Protein AF-A0A2M7TJK7-F1 (afdb_monomer_lite)

Sequence (158 aa):
MANYFKAGGDRQGVVDLRKISRPKPSSDAKDKPRLAGAPSLTKSSAAEKFLKSSAGDYSRFKHSPKKGRQGILVFLIALLILLIGAAVAGFVFFGPKGGSADSVKVSLATAKSVASGEELGLELTYENIDQVPLKEIEVIFEYPEGFFFERSNLKPTG

Organism: NCBI:txid1975072

pLDDT: mean 71.94, std 17.1, range [37.25, 97.56]

Foldseek 3Di:
DDDDDDDDDDDDDDDDPVPPDDPDDDPPPPDDPDPPDDPDPPVVVVVVVVVVVVVPPVPPPPPPPPVVVVVVVVVVVVVVVVVVVVVVVCCVVVNDPPDDPPQKDKDKDWDPDDDPPDDTDIDIDIDGPDPDDDDDDDDDDDDDPPDDDDDDPDDDDD

Radius of gyration: 52.75 Å; chains: 1; bounding box: 55×62×152 Å

Structure (mmCIF, N/CA/C/O backbone):
data_AF-A0A2M7TJK7-F1
#
_entry.id   AF-A0A2M7TJK7-F1
#
loop_
_atom_site.group_PDB
_atom_site.id
_atom_site.type_symbol
_atom_site.label_atom_id
_atom_site.label_alt_id
_atom_site.label_comp_id
_atom_site.label_asym_id
_atom_site.label_entity_id
_atom_site.label_seq_id
_atom_site.pdbx_PDB_ins_code
_atom_site.Cartn_x
_atom_site.Cartn_y
_atom_site.Cartn_z
_atom_site.occupancy
_atom_site.B_iso_or_equiv
_atom_site.auth_seq_id
_atom_site.auth_comp_id
_atom_site.auth_asym_id
_atom_site.auth_atom_id
_atom_site.pdbx_PDB_model_num
ATOM 1 N N . MET A 1 1 ? -8.625 33.906 -74.251 1.00 39.66 1 MET A N 1
ATOM 2 C CA . MET A 1 1 ? -8.335 34.475 -75.589 1.00 39.66 1 MET A CA 1
ATOM 3 C C . MET 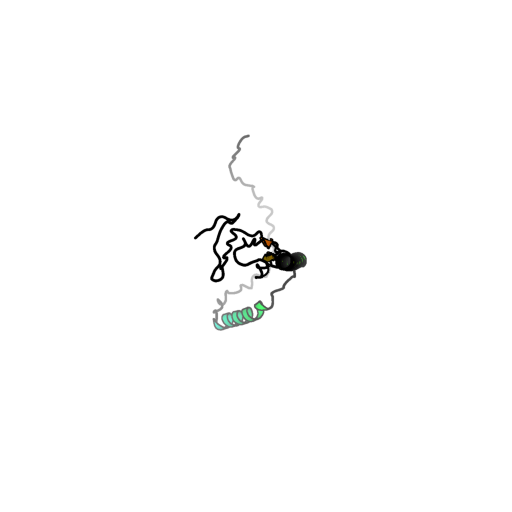A 1 1 ? -8.207 33.337 -76.595 1.00 39.66 1 MET A C 1
ATOM 5 O O . MET A 1 1 ? -7.946 32.219 -76.180 1.00 39.66 1 MET A O 1
ATOM 9 N N . ALA A 1 2 ? -8.503 33.631 -77.859 1.00 39.19 2 ALA A N 1
ATOM 10 C CA . ALA A 1 2 ? -9.003 32.743 -78.910 1.00 39.19 2 ALA A CA 1
ATOM 11 C C . ALA A 1 2 ? -8.115 31.567 -79.371 1.00 39.19 2 ALA A C 1
ATOM 13 O O . ALA A 1 2 ? -6.891 31.646 -79.390 1.00 39.19 2 ALA A O 1
ATOM 14 N N . ASN A 1 3 ? -8.819 30.531 -79.847 1.00 44.09 3 ASN A N 1
ATOM 15 C CA . ASN A 1 3 ? -8.383 29.477 -80.766 1.00 44.09 3 ASN A CA 1
ATOM 16 C C . ASN A 1 3 ? -7.709 30.033 -82.025 1.00 44.09 3 ASN A C 1
ATOM 18 O O . ASN A 1 3 ? -8.207 31.016 -82.560 1.00 44.09 3 ASN A O 1
ATOM 22 N N . TYR A 1 4 ? -6.753 29.292 -82.598 1.00 48.62 4 TYR A N 1
ATOM 23 C CA . TYR A 1 4 ? -6.662 29.133 -84.054 1.00 48.62 4 TYR A CA 1
ATOM 24 C C . TYR A 1 4 ? -6.147 27.738 -84.426 1.00 48.62 4 TYR A C 1
ATOM 26 O O . TYR A 1 4 ? -4.989 27.385 -84.230 1.00 48.62 4 TYR A O 1
ATOM 34 N N . PHE A 1 5 ? -7.067 26.966 -84.993 1.00 43.47 5 PHE A N 1
ATOM 35 C CA . PHE A 1 5 ? -6.832 25.811 -85.846 1.00 43.47 5 PHE A CA 1
ATOM 36 C C . PHE A 1 5 ? -6.471 26.349 -87.242 1.00 43.47 5 PHE A C 1
ATOM 38 O O . PHE A 1 5 ? -7.181 27.227 -87.741 1.00 43.47 5 PHE A O 1
ATOM 45 N N . LYS A 1 6 ? -5.421 25.847 -87.906 1.00 44.41 6 LYS A N 1
ATOM 46 C CA . LYS A 1 6 ? -5.295 26.007 -89.365 1.00 44.41 6 LYS A CA 1
ATOM 47 C C . LYS A 1 6 ? -4.568 24.829 -90.009 1.00 44.41 6 LYS A C 1
ATOM 49 O O . LYS A 1 6 ? -3.519 24.392 -89.556 1.00 44.41 6 LYS A O 1
ATOM 54 N N . ALA A 1 7 ? -5.224 24.334 -91.049 1.00 41.28 7 ALA A N 1
ATOM 55 C CA . ALA A 1 7 ? -4.987 23.115 -91.796 1.00 41.28 7 ALA A CA 1
ATOM 56 C C . ALA A 1 7 ? -4.151 23.334 -93.068 1.00 41.28 7 ALA A C 1
ATOM 58 O O . ALA A 1 7 ? -4.034 24.465 -93.541 1.00 41.28 7 ALA A O 1
ATOM 59 N N . GLY A 1 8 ? -3.735 22.211 -93.670 1.00 37.25 8 GLY A N 1
ATOM 60 C CA . GLY A 1 8 ? -3.352 22.081 -95.083 1.00 37.25 8 GLY A CA 1
ATOM 61 C C . GLY A 1 8 ? -1.923 22.541 -95.377 1.00 37.25 8 GLY A C 1
ATOM 62 O O . GLY A 1 8 ? -1.465 23.541 -94.850 1.00 37.25 8 GLY A O 1
ATOM 63 N N . GLY A 1 9 ? -1.135 21.874 -96.205 1.00 38.34 9 GLY A N 1
ATOM 64 C CA . GLY A 1 9 ? -1.438 20.947 -97.285 1.00 38.34 9 GLY A CA 1
ATOM 65 C C . GLY A 1 9 ? -0.329 21.144 -98.322 1.00 38.34 9 GLY A C 1
ATOM 66 O O . GLY A 1 9 ? 0.044 22.281 -98.606 1.00 38.34 9 GLY A O 1
ATOM 67 N N . ASP A 1 10 ? 0.222 20.035 -98.807 1.00 45.94 10 ASP A N 1
ATOM 68 C CA . ASP A 1 10 ? 1.278 19.920 -99.819 1.00 45.94 10 ASP A CA 1
ATOM 69 C C . ASP A 1 10 ? 1.212 20.969 -100.925 1.00 45.94 10 ASP A C 1
ATOM 71 O O . ASP A 1 10 ? 0.119 21.141 -101.458 1.00 45.94 10 ASP A O 1
ATOM 75 N N . ARG A 1 11 ? 2.369 21.523 -101.354 1.00 47.16 11 ARG A N 1
ATOM 76 C CA . ARG A 1 11 ? 2.806 21.638 -102.772 1.00 47.16 11 ARG A CA 1
ATOM 77 C C . ARG A 1 11 ? 4.328 21.839 -102.906 1.00 47.16 11 ARG A C 1
ATOM 79 O O . ARG A 1 11 ? 4.858 22.902 -102.623 1.00 47.16 11 ARG A O 1
ATOM 86 N N . GLN A 1 12 ? 4.979 20.789 -103.407 1.00 44.03 12 GLN A N 1
ATOM 87 C CA . GLN A 1 12 ? 5.886 20.778 -104.567 1.00 44.03 12 GLN A CA 1
ATOM 88 C C . GLN A 1 12 ? 6.957 21.883 -104.687 1.00 44.03 12 GLN A C 1
ATOM 90 O O . GLN A 1 12 ? 6.717 22.957 -105.230 1.00 44.03 12 GLN A O 1
ATOM 95 N N . GLY A 1 13 ? 8.191 21.530 -104.313 1.00 45.41 13 GLY A N 1
ATOM 96 C CA . GLY A 1 13 ? 9.410 22.146 -104.837 1.00 45.41 13 GLY A CA 1
ATOM 97 C C . GLY A 1 13 ? 9.939 21.328 -106.017 1.00 45.41 13 GLY A C 1
ATOM 98 O O . GLY A 1 13 ? 10.258 20.151 -105.872 1.00 45.41 13 GLY A O 1
ATOM 99 N N . VAL A 1 14 ? 9.987 21.955 -107.188 1.00 53.41 14 VAL A N 1
ATOM 100 C CA . VAL A 1 14 ? 10.472 21.405 -108.460 1.00 53.41 14 VAL A CA 1
ATOM 101 C C . VAL A 1 14 ? 11.971 21.101 -108.345 1.00 53.41 14 VAL A C 1
ATOM 103 O O . VAL A 1 14 ? 12.770 22.003 -108.108 1.00 53.41 14 VAL A O 1
ATOM 106 N N . VAL A 1 15 ? 12.363 19.832 -108.489 1.00 54.81 15 VAL A N 1
ATOM 107 C CA . VAL A 1 15 ? 13.774 19.416 -108.457 1.00 54.81 15 VAL A CA 1
ATOM 108 C C . VAL A 1 15 ? 14.384 19.619 -109.841 1.00 54.81 15 VAL A C 1
ATOM 110 O O . VAL A 1 15 ? 13.967 19.003 -110.819 1.00 54.81 15 VAL A O 1
ATOM 113 N N . ASP A 1 16 ? 15.381 20.497 -109.912 1.00 56.00 16 ASP A N 1
ATOM 114 C CA . ASP A 1 16 ? 16.177 20.769 -111.105 1.00 56.00 16 ASP A CA 1
ATOM 115 C C . ASP A 1 16 ? 17.015 19.532 -111.486 1.00 56.00 16 ASP A C 1
ATOM 117 O O . ASP A 1 16 ? 18.006 19.180 -110.839 1.00 56.0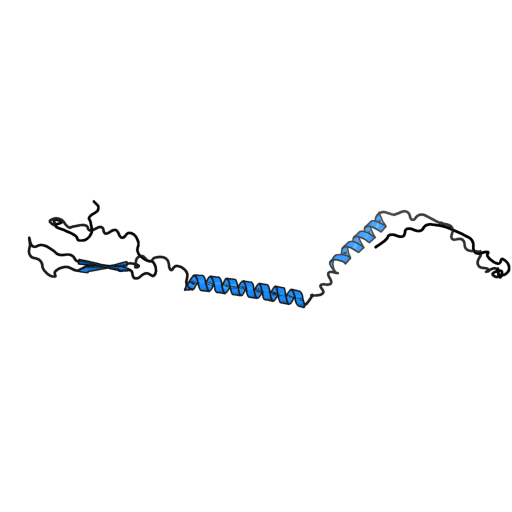0 16 ASP A O 1
ATOM 121 N N . LEU A 1 17 ? 16.593 18.835 -112.544 1.00 52.00 17 LEU A N 1
ATOM 122 C CA . LEU A 1 17 ? 17.151 17.554 -113.000 1.00 52.00 17 LEU A CA 1
ATOM 123 C C . LEU A 1 17 ? 18.557 17.671 -113.625 1.00 52.00 17 LEU A C 1
ATOM 125 O O . LEU A 1 17 ? 19.128 16.667 -114.051 1.00 52.00 17 LEU A O 1
ATOM 129 N N . ARG A 1 18 ? 19.155 18.870 -113.676 1.00 55.09 18 ARG A N 1
ATOM 130 C CA . ARG A 1 18 ? 20.481 19.111 -114.278 1.00 55.09 18 ARG A CA 1
ATOM 131 C C . ARG A 1 18 ? 21.666 19.031 -113.307 1.00 55.09 18 ARG A C 1
ATOM 133 O O . ARG A 1 18 ? 22.788 19.347 -113.694 1.00 55.09 18 ARG A O 1
ATOM 140 N N . LYS A 1 19 ? 21.456 18.554 -112.074 1.00 51.62 19 LYS A N 1
ATOM 141 C CA . LYS A 1 19 ? 22.515 18.356 -111.060 1.00 51.62 19 LYS A CA 1
ATOM 142 C C . LYS A 1 19 ? 22.694 16.913 -110.576 1.00 51.62 19 LYS A C 1
ATOM 144 O O . LYS A 1 19 ? 23.220 16.685 -109.491 1.00 51.62 19 LYS A O 1
ATOM 149 N N . ILE A 1 20 ? 22.328 15.921 -111.387 1.00 51.94 20 ILE A N 1
ATOM 150 C CA . ILE A 1 20 ? 22.640 14.518 -111.084 1.00 51.94 20 ILE A CA 1
ATOM 151 C C . ILE A 1 20 ? 24.013 14.187 -111.681 1.00 51.94 20 ILE A C 1
ATOM 153 O O . ILE A 1 20 ? 24.137 13.643 -112.778 1.00 51.94 20 ILE A O 1
ATOM 157 N N . SER A 1 21 ? 25.065 14.587 -110.963 1.00 52.47 21 SER A N 1
ATOM 158 C CA . SER A 1 21 ? 26.426 14.110 -111.214 1.00 52.47 21 SER A CA 1
ATOM 159 C C . SER A 1 21 ? 26.422 12.585 -111.101 1.00 52.47 21 SER A C 1
ATOM 161 O O . SER A 1 21 ? 26.035 12.040 -110.067 1.00 52.47 21 SER A O 1
ATOM 163 N N . ARG A 1 22 ? 26.785 11.892 -112.183 1.00 56.06 22 ARG A N 1
ATOM 164 C CA . ARG A 1 22 ? 26.834 10.426 -112.222 1.00 56.06 22 ARG A CA 1
ATOM 165 C C . ARG A 1 22 ? 27.894 9.948 -111.219 1.00 56.06 22 ARG A C 1
ATOM 167 O O . ARG A 1 22 ? 29.065 10.278 -111.419 1.00 56.06 22 ARG A O 1
ATOM 174 N N . PRO A 1 23 ? 27.555 9.168 -110.177 1.00 53.06 23 PRO A N 1
ATOM 175 C CA . PRO A 1 23 ? 28.582 8.501 -109.395 1.00 53.06 23 PRO A CA 1
ATOM 176 C C . PRO A 1 23 ? 29.304 7.491 -110.297 1.00 53.06 23 PRO A C 1
ATOM 178 O O . PRO A 1 23 ? 28.688 6.701 -111.013 1.00 53.06 23 PRO A O 1
ATOM 181 N N . LYS A 1 24 ? 30.635 7.577 -110.294 1.00 52.31 24 LYS A N 1
ATOM 182 C CA . LYS A 1 24 ? 31.559 6.670 -110.982 1.00 52.31 24 LYS A CA 1
ATOM 183 C C . LYS A 1 24 ? 31.278 5.228 -110.510 1.00 52.31 24 LYS A C 1
ATOM 185 O O . LYS A 1 24 ? 31.063 5.051 -109.312 1.00 52.31 24 LYS A O 1
ATOM 190 N N . PRO A 1 25 ? 31.259 4.214 -111.394 1.00 45.75 25 PRO A N 1
ATOM 191 C CA . PRO A 1 25 ? 30.935 2.846 -110.995 1.00 45.75 25 PRO A CA 1
ATOM 192 C C . PRO A 1 25 ? 32.000 2.329 -110.021 1.00 45.75 25 PRO A C 1
ATOM 194 O O . PRO A 1 25 ? 33.156 2.152 -110.405 1.00 45.75 25 PRO A O 1
ATOM 197 N N . SER A 1 26 ? 31.623 2.128 -108.755 1.00 51.66 26 SER A N 1
ATOM 198 C CA . SER A 1 26 ? 32.458 1.438 -107.777 1.00 51.66 26 SER A CA 1
ATOM 199 C C . SER A 1 26 ? 32.537 -0.037 -108.161 1.00 51.66 26 SER A C 1
ATOM 201 O O . SER A 1 26 ? 31.531 -0.720 -108.357 1.00 51.66 26 SER A O 1
ATOM 203 N N . SER A 1 27 ? 33.764 -0.516 -108.309 1.00 59.78 27 SER A N 1
ATOM 204 C CA . SER A 1 27 ? 34.149 -1.855 -108.750 1.00 59.78 27 SER A CA 1
ATOM 205 C C . SER A 1 27 ? 33.892 -2.963 -107.720 1.00 59.78 27 SER A C 1
ATOM 207 O O . SER A 1 27 ? 34.492 -4.027 -107.818 1.00 59.78 27 SER A O 1
ATOM 209 N N . ASP A 1 28 ? 32.971 -2.755 -106.779 1.00 53.12 28 ASP A N 1
ATOM 210 C CA . ASP A 1 28 ? 32.735 -3.641 -105.630 1.00 53.12 28 ASP A CA 1
ATOM 211 C C . ASP A 1 28 ? 31.393 -4.387 -105.744 1.00 53.12 28 ASP A C 1
ATOM 213 O O . ASP A 1 28 ? 30.760 -4.764 -104.762 1.00 53.12 28 ASP A O 1
ATOM 217 N N . ALA A 1 29 ? 30.928 -4.620 -106.974 1.00 51.56 29 ALA A N 1
ATOM 218 C CA . ALA A 1 29 ? 29.718 -5.389 -107.275 1.00 51.56 29 ALA A CA 1
ATOM 219 C C . ALA A 1 29 ? 29.990 -6.901 -107.421 1.00 51.56 29 ALA A C 1
ATOM 221 O O . ALA A 1 29 ? 29.428 -7.565 -108.295 1.00 51.56 29 ALA A O 1
ATOM 222 N N . LYS A 1 30 ? 30.851 -7.461 -106.567 1.00 53.62 30 LYS A N 1
ATOM 223 C CA . LYS A 1 30 ? 31.051 -8.909 -106.416 1.00 53.62 30 LYS A CA 1
ATOM 224 C C . LYS A 1 30 ? 31.351 -9.237 -104.958 1.00 53.62 30 LYS A C 1
ATOM 226 O O . LYS A 1 30 ? 32.485 -9.505 -104.620 1.00 53.62 30 LYS A O 1
ATOM 231 N N . ASP A 1 31 ? 30.320 -9.200 -104.124 1.00 53.81 31 ASP A N 1
ATOM 232 C CA . ASP A 1 31 ? 30.180 -10.117 -102.989 1.00 53.81 31 ASP A CA 1
ATOM 233 C C . ASP A 1 31 ? 28.772 -9.972 -102.414 1.00 53.81 31 ASP A C 1
ATOM 235 O O . ASP A 1 31 ? 28.476 -9.136 -101.565 1.00 53.81 31 ASP A O 1
ATOM 239 N N . LYS A 1 32 ? 27.847 -10.783 -102.936 1.00 58.41 32 LYS A N 1
ATOM 240 C CA . LYS A 1 32 ? 26.561 -11.010 -102.275 1.00 58.41 32 LYS A CA 1
ATOM 241 C C . LYS A 1 32 ? 26.809 -12.077 -101.207 1.00 58.41 32 LYS A C 1
ATOM 243 O O . LYS A 1 32 ? 27.036 -13.225 -101.601 1.00 58.41 32 LYS A O 1
ATOM 248 N N . PRO A 1 33 ? 26.730 -11.788 -99.896 1.00 51.53 33 PRO A N 1
ATOM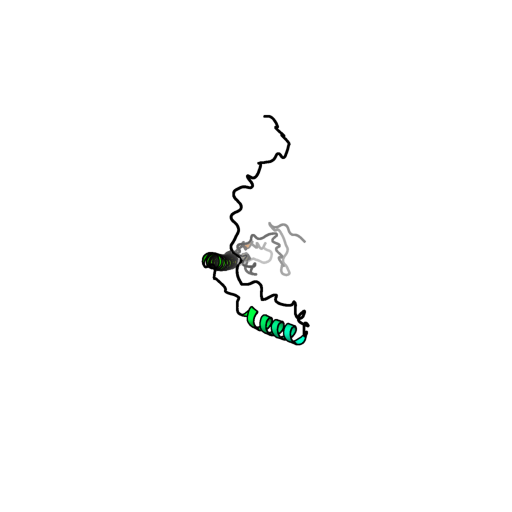 249 C CA . PRO A 1 33 ? 26.638 -12.861 -98.925 1.00 51.53 33 PRO A CA 1
ATOM 250 C C . PRO A 1 33 ? 25.312 -13.580 -99.177 1.00 51.53 33 PRO A C 1
ATOM 252 O O . PRO A 1 33 ? 24.222 -13.045 -98.970 1.00 51.53 33 PRO A O 1
ATOM 255 N N . ARG A 1 34 ? 25.412 -14.799 -99.709 1.00 52.31 34 ARG A N 1
ATOM 256 C CA . ARG A 1 34 ? 24.309 -15.756 -99.728 1.00 52.31 34 ARG A CA 1
ATOM 257 C C . ARG A 1 34 ? 23.813 -15.874 -98.285 1.00 52.31 34 ARG A C 1
ATOM 259 O O . ARG A 1 34 ? 24.628 -16.131 -97.402 1.00 52.31 34 ARG A O 1
ATOM 266 N N . LEU A 1 35 ? 22.512 -15.689 -98.041 1.00 59.03 35 LEU A N 1
ATOM 267 C CA . LEU A 1 35 ? 21.889 -16.068 -96.769 1.00 59.03 35 LEU A CA 1
ATOM 268 C C . LEU A 1 35 ? 22.041 -17.588 -96.615 1.00 59.03 35 LEU A C 1
ATOM 270 O O . LEU A 1 35 ? 21.209 -18.367 -97.075 1.00 59.03 35 LEU A O 1
ATOM 274 N N . ALA A 1 36 ? 23.159 -18.005 -96.034 1.00 52.75 36 ALA A N 1
ATOM 275 C CA . ALA A 1 36 ? 23.438 -19.374 -95.665 1.00 52.75 36 ALA A CA 1
ATOM 276 C C . ALA A 1 36 ? 23.018 -19.560 -94.205 1.00 52.75 36 ALA A C 1
ATOM 278 O O . ALA A 1 36 ? 23.602 -18.956 -93.313 1.00 52.75 36 ALA A O 1
ATOM 279 N N . GLY A 1 37 ? 22.011 -20.408 -93.995 1.00 50.81 37 GLY A N 1
ATOM 280 C CA . GLY A 1 37 ? 21.730 -21.057 -92.716 1.00 50.81 37 GLY A CA 1
ATOM 281 C C . GLY A 1 37 ? 21.132 -20.160 -91.634 1.00 50.81 37 GLY A C 1
ATOM 282 O O . GLY A 1 37 ? 21.833 -19.420 -90.953 1.00 50.81 37 GLY A O 1
ATOM 283 N N . ALA A 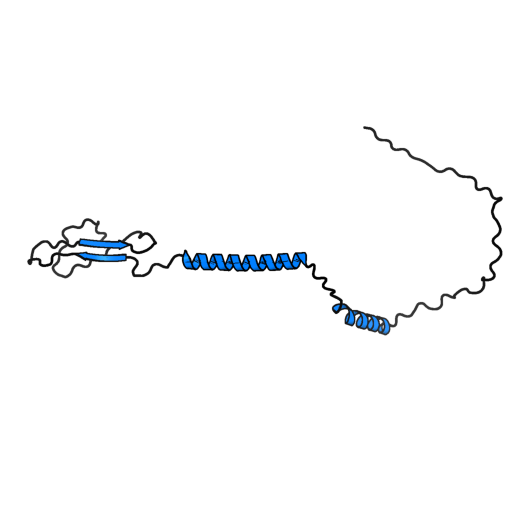1 38 ? 19.836 -20.330 -91.366 1.00 58.94 38 ALA A N 1
ATOM 284 C CA . ALA A 1 38 ? 19.342 -20.073 -90.019 1.00 58.94 38 ALA A CA 1
ATOM 285 C C . ALA A 1 38 ? 20.150 -20.964 -89.048 1.00 58.94 38 ALA A C 1
ATOM 287 O O . ALA A 1 38 ? 20.223 -22.175 -89.282 1.00 58.94 38 ALA A O 1
ATOM 288 N N . PRO A 1 39 ? 20.790 -20.418 -87.998 1.00 58.59 39 PRO A N 1
ATOM 289 C CA . PRO A 1 39 ? 21.538 -21.237 -87.058 1.00 58.59 39 PRO A CA 1
ATOM 290 C C . PRO A 1 39 ? 20.556 -22.166 -86.344 1.00 58.59 39 PRO A C 1
ATOM 292 O O . PRO A 1 39 ? 19.651 -21.710 -85.644 1.00 58.59 39 PRO A O 1
ATOM 295 N N . SER A 1 40 ? 20.712 -23.479 -86.527 1.00 56.91 40 SER A N 1
ATOM 296 C CA . SER A 1 40 ? 19.975 -24.461 -85.740 1.00 56.91 40 SER A CA 1
ATOM 297 C C . SER A 1 40 ? 20.329 -24.237 -84.274 1.00 56.91 40 SER A C 1
ATOM 299 O O . SER A 1 40 ? 21.473 -24.456 -83.868 1.00 56.91 40 SER A O 1
ATOM 301 N N . LEU A 1 41 ? 19.355 -23.768 -83.496 1.00 59.44 41 LEU A N 1
ATOM 302 C CA . LEU A 1 41 ? 19.442 -23.616 -82.050 1.00 59.44 41 LEU A CA 1
ATOM 303 C C . LEU A 1 41 ? 19.639 -25.004 -81.435 1.00 59.44 41 LEU A C 1
ATOM 305 O O . LEU A 1 41 ? 18.685 -25.682 -81.052 1.00 59.44 41 LEU A O 1
ATOM 309 N N . THR A 1 42 ? 20.888 -25.456 -81.357 1.00 61.84 42 THR A N 1
ATOM 310 C CA . THR A 1 42 ? 21.242 -26.609 -80.542 1.00 61.84 42 THR A CA 1
ATOM 311 C C . THR A 1 42 ? 20.968 -26.194 -79.101 1.00 61.84 42 THR A C 1
ATOM 313 O O . THR A 1 42 ? 21.704 -25.409 -78.505 1.00 61.84 42 THR A O 1
ATOM 316 N N . LYS A 1 43 ? 19.846 -26.674 -78.549 1.00 59.78 43 LYS A N 1
ATOM 317 C CA . LYS A 1 43 ? 19.360 -26.342 -77.196 1.00 59.78 43 LYS A CA 1
ATOM 318 C C . LYS A 1 43 ? 20.456 -26.485 -76.127 1.00 59.78 43 LYS A C 1
ATOM 320 O O . LYS A 1 43 ? 20.440 -25.760 -75.142 1.00 59.78 43 LYS A O 1
ATOM 325 N N . SER A 1 44 ? 21.441 -27.349 -76.378 1.00 61.50 44 SER A N 1
ATOM 326 C CA . SER A 1 44 ? 22.620 -27.564 -75.537 1.00 61.50 44 SER A CA 1
ATOM 327 C C . SER A 1 44 ? 23.540 -26.342 -75.422 1.00 61.50 44 SER A C 1
ATOM 329 O O . SER A 1 44 ? 23.948 -26.004 -74.320 1.00 61.50 44 SER A O 1
ATOM 331 N N . SER A 1 45 ? 23.838 -25.636 -76.519 1.00 60.41 45 SER A N 1
ATOM 332 C CA . SER A 1 45 ? 24.769 -24.491 -76.492 1.00 60.41 45 SER A CA 1
ATOM 333 C C . SER A 1 45 ? 24.123 -23.224 -75.927 1.00 60.41 45 SER A C 1
ATOM 335 O O . SER A 1 45 ? 24.791 -22.395 -75.307 1.00 60.41 45 SER A O 1
ATOM 337 N N . ALA A 1 46 ? 22.806 -23.088 -76.107 1.00 63.62 46 ALA A N 1
ATOM 338 C CA . ALA A 1 46 ? 22.018 -22.059 -75.449 1.00 63.62 46 ALA A CA 1
ATOM 339 C C . ALA A 1 46 ? 21.965 -22.323 -73.939 1.00 63.62 46 ALA A C 1
ATOM 341 O O . ALA A 1 46 ? 22.321 -21.441 -73.164 1.00 63.62 46 ALA A O 1
ATOM 342 N N . ALA A 1 47 ? 21.610 -23.544 -73.521 1.00 64.94 47 ALA A N 1
ATOM 343 C CA . ALA A 1 47 ? 21.546 -23.919 -72.110 1.00 64.94 47 ALA A CA 1
ATOM 344 C C . ALA A 1 47 ? 22.895 -23.738 -71.397 1.00 64.94 47 ALA A C 1
ATOM 346 O O . ALA A 1 47 ? 22.939 -23.163 -70.315 1.00 64.94 47 ALA A O 1
ATOM 347 N N . GLU A 1 48 ? 24.004 -24.131 -72.023 1.00 63.84 48 GLU A N 1
ATOM 348 C CA . GLU A 1 48 ? 25.341 -23.974 -71.444 1.00 63.84 48 GLU A CA 1
ATOM 349 C C . GLU A 1 48 ? 25.743 -22.493 -71.295 1.00 63.84 48 GLU A C 1
ATOM 351 O O . GLU A 1 48 ? 26.297 -22.092 -70.268 1.00 63.84 48 GLU A O 1
ATOM 356 N N . LYS A 1 49 ? 25.374 -21.637 -72.261 1.00 64.19 49 LYS A N 1
ATOM 357 C CA . LYS A 1 49 ? 25.549 -20.177 -72.151 1.00 64.19 49 LYS A CA 1
ATOM 358 C C . LYS A 1 49 ? 24.673 -19.559 -71.059 1.00 64.19 49 LYS A C 1
ATOM 360 O O . LYS A 1 49 ? 25.152 -18.676 -70.352 1.00 64.19 49 LYS A O 1
ATOM 365 N N . PHE A 1 50 ? 23.436 -20.023 -70.879 1.00 64.25 50 PHE A N 1
ATOM 366 C CA . PHE A 1 50 ? 22.548 -19.552 -69.809 1.00 64.25 50 PHE A CA 1
ATOM 367 C C . PHE A 1 50 ? 23.029 -19.985 -68.420 1.00 64.25 50 PHE A C 1
ATOM 369 O O . PHE A 1 50 ? 23.024 -19.174 -67.496 1.00 64.25 50 PHE A O 1
ATOM 376 N N . LEU A 1 51 ? 23.521 -21.217 -68.274 1.00 69.25 51 LEU A N 1
ATOM 377 C CA . LEU A 1 51 ? 24.085 -21.709 -67.014 1.00 69.25 51 LEU A CA 1
ATOM 378 C C . LEU A 1 51 ? 25.364 -20.948 -66.641 1.00 69.25 51 LEU A C 1
ATOM 380 O O . LEU A 1 51 ? 25.516 -20.514 -65.498 1.00 69.25 51 LEU A O 1
ATOM 384 N N . LYS A 1 52 ? 26.247 -20.694 -67.615 1.00 64.38 52 LYS A N 1
ATOM 385 C CA . LYS A 1 52 ? 27.468 -19.906 -67.396 1.00 64.38 52 LYS A CA 1
ATOM 386 C C . LYS A 1 52 ? 27.178 -18.422 -67.126 1.00 64.38 52 LYS A C 1
ATOM 388 O O . LYS A 1 52 ? 27.904 -17.796 -66.359 1.00 64.38 52 LYS A O 1
ATOM 393 N N . SER A 1 53 ? 26.116 -17.872 -67.719 1.00 63.28 53 SER A N 1
ATOM 394 C CA . SER A 1 53 ? 25.641 -16.506 -67.455 1.00 63.28 53 SER A CA 1
ATOM 395 C C . SER A 1 53 ? 25.011 -16.369 -66.067 1.00 63.28 53 SER A C 1
ATOM 397 O O . SER A 1 53 ? 25.236 -15.360 -65.409 1.00 63.28 53 SER A O 1
ATOM 399 N N . SER A 1 54 ? 24.263 -17.373 -65.598 1.00 61.31 54 SER A N 1
ATOM 400 C CA . SER A 1 54 ? 23.641 -17.344 -64.268 1.00 61.31 54 SER A CA 1
ATOM 401 C C . SER A 1 54 ? 24.676 -17.488 -63.153 1.00 61.31 54 SER A C 1
ATOM 403 O O . SER A 1 54 ? 24.565 -16.816 -62.137 1.00 61.31 54 SER A O 1
ATOM 405 N N . ALA A 1 55 ? 25.712 -18.311 -63.346 1.00 61.38 55 ALA A N 1
ATOM 406 C CA . ALA A 1 55 ? 26.721 -18.575 -62.318 1.00 61.38 55 ALA A CA 1
ATOM 407 C C . ALA A 1 55 ? 27.585 -17.351 -61.940 1.00 61.38 55 ALA A C 1
ATOM 409 O O . ALA A 1 55 ? 28.174 -17.333 -60.862 1.00 61.38 55 ALA A O 1
ATOM 410 N N . GLY A 1 56 ? 27.678 -16.336 -62.808 1.00 58.25 56 GLY A N 1
ATOM 411 C CA . GLY A 1 56 ? 28.545 -15.168 -62.608 1.00 58.25 56 GLY A CA 1
ATOM 412 C C . GLY A 1 56 ? 27.854 -13.898 -62.101 1.00 58.25 56 GLY A C 1
ATOM 413 O O . GLY A 1 56 ? 28.547 -12.929 -61.785 1.00 58.25 56 GLY A O 1
ATOM 414 N N . ASP A 1 57 ? 26.519 -13.868 -62.031 1.00 61.66 57 ASP A N 1
ATOM 415 C CA . ASP A 1 57 ? 25.780 -12.601 -61.890 1.00 61.66 57 ASP A CA 1
ATOM 416 C C . ASP A 1 57 ? 25.405 -12.245 -60.440 1.00 61.66 57 ASP A C 1
ATOM 418 O O . ASP A 1 57 ? 25.082 -11.101 -60.125 1.00 61.66 57 ASP A O 1
ATOM 422 N N . TYR A 1 58 ? 25.555 -13.184 -59.501 1.00 62.78 58 TYR A N 1
ATOM 423 C CA . TYR A 1 58 ? 25.383 -12.907 -58.066 1.00 62.78 58 TYR A CA 1
ATOM 424 C C . TYR A 1 58 ? 26.563 -12.120 -57.468 1.00 62.78 58 TYR A C 1
ATOM 426 O O . TYR A 1 58 ? 26.471 -11.590 -56.363 1.00 62.78 58 TYR A O 1
ATOM 434 N N . SER A 1 59 ? 27.688 -12.026 -58.185 1.00 63.41 59 SER A N 1
ATOM 435 C CA . SER A 1 59 ? 28.918 -11.377 -57.710 1.00 63.41 59 SER A CA 1
ATOM 436 C C . SER A 1 59 ? 29.010 -9.887 -58.059 1.00 63.41 59 SER A C 1
ATOM 438 O O . SER A 1 59 ? 30.028 -9.255 -57.776 1.00 63.41 59 SER A O 1
ATOM 440 N N . ARG A 1 60 ? 27.971 -9.293 -58.663 1.00 59.78 60 ARG A N 1
ATOM 441 C CA . ARG A 1 60 ? 27.952 -7.866 -59.037 1.00 59.78 60 ARG A CA 1
ATOM 442 C C . ARG A 1 60 ? 26.926 -7.025 -58.286 1.00 59.78 60 ARG A C 1
ATOM 444 O O . ARG A 1 60 ? 26.526 -5.964 -58.767 1.00 59.78 60 ARG A O 1
ATOM 451 N N . PHE A 1 61 ? 26.619 -7.383 -57.041 1.00 61.19 61 PHE A N 1
ATOM 452 C CA . PHE A 1 61 ? 26.099 -6.405 -56.084 1.00 61.19 61 PHE A CA 1
ATOM 453 C C . PHE A 1 61 ? 27.213 -5.421 -55.711 1.00 61.19 61 PHE A C 1
ATOM 455 O O . PHE A 1 61 ? 27.835 -5.494 -54.653 1.00 61.19 61 PHE A O 1
ATOM 462 N N . LYS A 1 62 ? 27.494 -4.476 -56.614 1.00 57.16 62 LYS A N 1
ATOM 463 C CA . LYS A 1 62 ? 28.307 -3.299 -56.322 1.00 57.16 62 LYS A CA 1
ATOM 464 C C . LYS A 1 62 ? 27.511 -2.441 -55.343 1.00 57.16 62 LYS A C 1
ATOM 466 O O . LYS A 1 62 ? 26.794 -1.523 -55.736 1.00 57.16 62 LYS A O 1
ATOM 471 N N . HIS A 1 63 ? 27.619 -2.757 -54.058 1.00 58.56 63 HIS A N 1
ATOM 472 C CA . HIS A 1 63 ? 27.173 -1.881 -52.991 1.00 58.56 63 HIS A CA 1
ATOM 473 C C . HIS A 1 63 ? 28.017 -0.611 -53.062 1.00 58.56 63 HIS A C 1
ATOM 475 O O . HIS A 1 63 ? 29.126 -0.554 -52.546 1.00 58.56 63 HIS A O 1
ATOM 481 N N . SER A 1 64 ? 27.515 0.426 -53.728 1.00 56.34 64 SER A N 1
ATOM 482 C CA . SER A 1 64 ? 27.962 1.779 -53.430 1.00 56.34 64 SER A CA 1
ATOM 483 C C . SER A 1 64 ? 27.326 2.144 -52.085 1.00 56.34 64 SER A C 1
ATOM 485 O O . SER A 1 64 ? 26.107 2.364 -52.064 1.00 56.34 64 SER A O 1
ATOM 487 N N . PRO A 1 65 ? 28.059 2.181 -50.956 1.00 55.25 65 PRO A N 1
ATOM 488 C CA . PRO A 1 65 ? 27.488 2.699 -49.726 1.00 55.25 65 PRO A CA 1
ATOM 489 C C . PRO A 1 65 ? 27.132 4.157 -50.005 1.00 55.25 65 PRO A C 1
ATOM 491 O O . PRO A 1 65 ? 28.007 5.007 -50.175 1.00 55.25 65 PRO A O 1
ATOM 494 N N . LYS A 1 66 ? 25.836 4.470 -50.122 1.00 60.69 66 LYS A N 1
ATOM 495 C CA . LYS A 1 66 ? 25.378 5.861 -50.110 1.00 60.69 66 LYS A CA 1
ATOM 496 C C . LYS A 1 66 ? 25.604 6.358 -48.683 1.00 60.69 66 LYS A C 1
ATOM 498 O O . LYS A 1 66 ? 24.707 6.296 -47.843 1.00 60.69 66 LYS A O 1
ATOM 503 N N . LYS A 1 67 ? 26.843 6.794 -48.433 1.00 58.41 67 LYS A N 1
ATOM 504 C CA . LYS A 1 67 ? 27.460 7.126 -47.139 1.00 58.41 67 LYS A CA 1
ATOM 505 C C . LYS A 1 67 ? 26.607 8.079 -46.285 1.00 58.41 67 LYS A C 1
ATOM 507 O O . LYS A 1 67 ? 26.680 8.025 -45.067 1.00 58.41 67 LYS A O 1
ATOM 512 N N . GLY A 1 68 ? 25.728 8.871 -46.909 1.00 63.22 68 GLY A N 1
ATOM 513 C CA . GLY A 1 68 ? 24.783 9.753 -46.215 1.00 63.22 68 GLY A CA 1
ATOM 514 C C . GLY A 1 68 ? 23.555 9.059 -45.606 1.00 63.22 68 GLY A C 1
ATOM 515 O O . GLY A 1 68 ? 23.173 9.384 -44.489 1.00 63.22 68 GLY A O 1
ATOM 516 N N . ARG A 1 69 ? 22.938 8.076 -46.282 1.00 68.81 69 ARG A N 1
ATOM 517 C CA . ARG A 1 69 ? 21.716 7.412 -45.768 1.00 68.81 69 ARG A CA 1
ATOM 518 C C . ARG A 1 69 ? 22.017 6.359 -44.706 1.00 68.81 69 ARG A C 1
ATOM 520 O O . ARG A 1 69 ? 21.227 6.185 -43.789 1.00 68.81 69 ARG A O 1
ATOM 527 N N . GLN A 1 70 ? 23.162 5.686 -44.815 1.00 72.69 70 GLN A N 1
ATOM 528 C CA . GLN A 1 70 ? 23.599 4.713 -43.812 1.00 72.69 70 GLN A CA 1
ATOM 529 C C . GLN A 1 70 ? 23.993 5.396 -42.496 1.00 72.69 70 GLN A C 1
ATOM 531 O O . GLN A 1 70 ? 23.637 4.890 -41.441 1.00 72.69 70 GLN A O 1
ATOM 536 N N . GLY A 1 71 ? 24.626 6.576 -42.543 1.00 82.31 71 GLY A N 1
ATOM 537 C CA . GLY A 1 71 ? 24.906 7.367 -41.338 1.00 82.31 71 GLY A CA 1
ATOM 538 C C . GLY A 1 71 ? 23.633 7.831 -40.626 1.00 82.31 71 GLY A C 1
ATOM 539 O O . GLY A 1 71 ? 23.539 7.711 -39.410 1.00 82.31 71 GLY A O 1
ATOM 540 N N . ILE A 1 72 ? 22.620 8.268 -41.385 1.00 90.38 72 ILE A N 1
ATOM 541 C CA . ILE A 1 72 ? 21.307 8.637 -40.830 1.00 90.38 72 ILE A CA 1
ATOM 542 C C . ILE A 1 72 ? 20.617 7.421 -40.203 1.00 90.38 72 ILE A C 1
ATOM 544 O O . ILE A 1 72 ? 20.091 7.526 -39.103 1.00 90.38 72 ILE A O 1
ATOM 548 N N . LEU A 1 73 ? 20.641 6.258 -40.863 1.00 90.88 73 LEU A N 1
ATOM 549 C CA . LEU A 1 73 ? 20.052 5.037 -40.307 1.00 90.88 73 LEU A CA 1
ATOM 550 C C . LEU A 1 73 ? 20.755 4.590 -39.022 1.00 90.88 73 LEU A C 1
ATOM 552 O O . LEU A 1 73 ? 20.082 4.274 -38.048 1.00 90.88 73 LEU A O 1
ATOM 556 N N . VAL A 1 74 ? 22.089 4.610 -38.987 1.00 91.69 74 VAL A N 1
ATOM 557 C CA . VAL A 1 74 ? 22.855 4.265 -37.779 1.00 91.69 74 VAL A CA 1
ATOM 558 C C . VAL A 1 74 ? 22.579 5.265 -36.656 1.00 91.69 74 VAL A C 1
ATOM 560 O O . VAL A 1 74 ? 22.382 4.853 -35.517 1.00 91.69 74 VAL A O 1
ATOM 563 N N . PHE A 1 75 ? 22.488 6.559 -36.968 1.00 94.50 75 PHE A N 1
ATOM 564 C CA . PHE A 1 75 ? 22.114 7.586 -35.998 1.00 94.50 75 PHE A CA 1
ATOM 565 C C . PHE A 1 75 ? 20.698 7.373 -35.446 1.00 94.50 75 PHE A C 1
ATOM 567 O O . PHE A 1 75 ? 20.504 7.439 -34.238 1.00 94.50 75 PHE A O 1
ATOM 574 N N . LEU A 1 76 ? 19.720 7.061 -36.303 1.00 95.38 76 LEU A N 1
ATOM 575 C CA . LEU A 1 76 ? 18.346 6.772 -35.878 1.00 95.38 76 LEU A CA 1
ATOM 576 C C . LEU A 1 76 ? 18.268 5.523 -34.995 1.00 95.38 76 LEU A C 1
ATOM 578 O O . LEU A 1 76 ? 17.548 5.530 -34.001 1.00 95.38 76 LEU A O 1
ATOM 582 N N . ILE A 1 77 ? 19.026 4.473 -35.319 1.00 95.88 77 ILE A N 1
ATOM 583 C CA . ILE A 1 77 ? 19.095 3.257 -34.499 1.00 95.88 77 ILE A CA 1
ATOM 584 C C . ILE A 1 77 ? 19.739 3.565 -33.141 1.00 95.88 77 ILE A C 1
ATOM 586 O O . ILE A 1 77 ? 19.210 3.157 -32.110 1.00 95.88 77 ILE A O 1
ATOM 590 N N . ALA A 1 78 ? 20.835 4.326 -33.118 1.00 96.06 78 ALA A N 1
ATOM 591 C CA . ALA A 1 78 ? 21.483 4.741 -31.876 1.00 96.06 78 ALA A CA 1
ATOM 592 C C . ALA A 1 78 ? 20.559 5.615 -31.008 1.00 96.06 78 ALA A C 1
ATOM 594 O O . ALA A 1 78 ? 20.468 5.402 -29.800 1.00 96.06 78 ALA A O 1
ATOM 595 N N . LEU A 1 79 ? 19.823 6.546 -31.624 1.00 96.75 79 LEU A N 1
ATOM 596 C CA . LEU A 1 79 ? 18.832 7.381 -30.947 1.00 96.75 79 LEU A CA 1
ATOM 597 C C . LEU A 1 79 ? 17.687 6.539 -30.371 1.00 96.75 79 LEU A C 1
ATOM 599 O O . LEU A 1 79 ? 17.264 6.775 -29.243 1.00 96.75 79 LEU A O 1
ATOM 603 N N . LEU A 1 80 ? 17.205 5.542 -31.117 1.00 96.88 80 LEU A N 1
ATOM 604 C CA . LEU A 1 80 ? 16.144 4.646 -30.662 1.00 96.88 80 LEU A CA 1
ATOM 605 C C . LEU A 1 80 ? 16.587 3.835 -29.440 1.00 96.88 80 LEU A C 1
ATOM 607 O O . LEU A 1 80 ? 15.850 3.758 -28.462 1.00 96.88 80 LEU A O 1
ATOM 611 N N . ILE A 1 81 ? 17.799 3.275 -29.467 1.00 97.25 81 ILE A N 1
ATOM 612 C CA . ILE A 1 81 ? 18.355 2.529 -28.329 1.00 97.25 81 ILE A CA 1
ATOM 613 C C . ILE A 1 81 ? 18.504 3.445 -27.110 1.00 97.25 81 ILE A C 1
ATOM 615 O O . ILE A 1 81 ? 18.149 3.048 -26.001 1.00 97.25 81 ILE A O 1
ATOM 619 N N . LEU A 1 82 ? 18.965 4.683 -27.308 1.00 97.56 82 LEU A N 1
ATOM 620 C CA . LEU A 1 82 ? 19.080 5.670 -26.236 1.00 97.56 82 LEU A CA 1
ATOM 621 C C . LEU A 1 82 ? 17.714 6.041 -25.641 1.00 97.56 82 LEU A C 1
ATOM 623 O O . LEU A 1 82 ? 17.585 6.110 -24.422 1.00 97.56 82 LEU A O 1
ATOM 627 N N . LEU A 1 83 ? 16.683 6.216 -26.472 1.00 97.50 83 LEU A N 1
ATOM 628 C CA . LEU A 1 83 ? 15.317 6.482 -26.012 1.00 97.50 83 LEU A CA 1
ATOM 629 C C . LEU A 1 83 ? 14.727 5.304 -25.235 1.00 97.50 83 LEU A C 1
ATOM 631 O O . LEU A 1 83 ? 14.118 5.517 -24.190 1.00 97.50 83 LEU A O 1
ATOM 635 N N . ILE A 1 84 ? 14.937 4.070 -25.700 1.00 97.44 84 ILE A N 1
ATOM 636 C CA . ILE A 1 84 ? 14.499 2.867 -24.980 1.00 97.44 84 ILE A CA 1
ATOM 637 C C . ILE A 1 84 ? 15.227 2.771 -23.635 1.00 97.44 84 ILE A C 1
ATOM 639 O O . ILE A 1 84 ? 14.585 2.560 -22.610 1.00 97.44 84 ILE A O 1
ATOM 643 N N . GLY A 1 85 ? 16.544 2.987 -23.614 1.00 97.12 85 GLY A N 1
ATOM 644 C CA . GLY A 1 85 ? 17.334 2.989 -22.383 1.00 97.12 85 GLY A CA 1
ATOM 645 C C . GLY A 1 85 ? 16.861 4.049 -21.3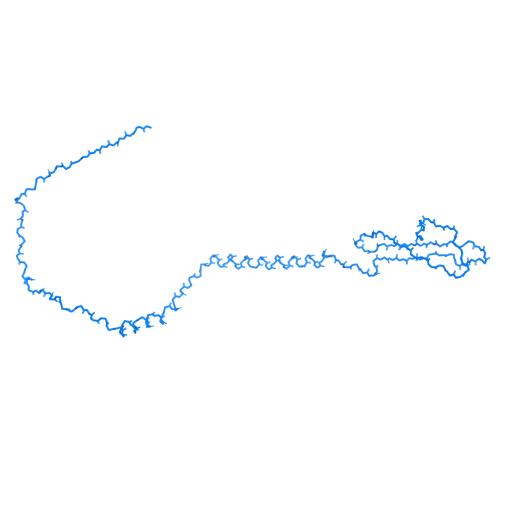86 1.00 97.12 85 GLY A C 1
ATOM 646 O O . GLY A 1 85 ? 16.673 3.742 -20.211 1.00 97.12 85 GLY A O 1
ATOM 647 N N . ALA A 1 86 ? 16.596 5.271 -21.854 1.00 96.56 86 ALA A N 1
ATOM 648 C CA . ALA A 1 86 ? 16.061 6.351 -21.029 1.00 96.56 86 ALA A CA 1
ATOM 649 C C . ALA A 1 86 ? 14.650 6.041 -20.507 1.00 96.56 86 ALA A C 1
ATOM 651 O O . ALA A 1 86 ? 14.362 6.305 -19.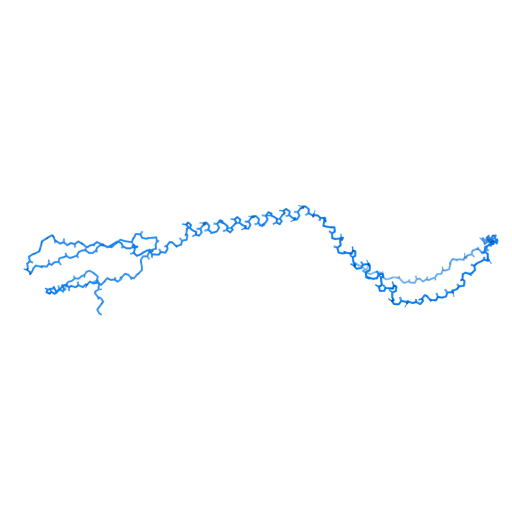342 1.00 96.56 86 ALA A O 1
ATOM 652 N N . ALA A 1 87 ? 13.785 5.444 -21.332 1.00 95.94 87 ALA A N 1
ATOM 653 C CA . ALA A 1 87 ? 12.446 5.034 -20.921 1.00 95.94 87 ALA A CA 1
ATOM 654 C C . ALA A 1 87 ? 12.488 3.934 -19.851 1.00 95.94 87 ALA A C 1
ATOM 656 O O . ALA A 1 87 ? 11.783 4.035 -18.850 1.00 95.94 87 ALA A O 1
ATOM 657 N N . VAL A 1 88 ? 13.348 2.923 -20.014 1.00 95.06 88 VAL A N 1
ATOM 658 C CA . VAL A 1 88 ? 13.543 1.861 -19.013 1.00 95.06 88 VAL A CA 1
ATOM 659 C C . VAL A 1 88 ? 14.124 2.435 -17.724 1.00 95.06 88 VAL A C 1
ATOM 661 O O . VAL A 1 88 ? 13.606 2.153 -16.648 1.00 95.06 88 VAL A O 1
ATOM 664 N N . ALA A 1 89 ? 15.152 3.281 -17.808 1.00 94.50 89 ALA A N 1
ATOM 665 C CA . ALA A 1 89 ? 15.735 3.928 -16.635 1.00 94.50 89 ALA A CA 1
ATOM 666 C C . ALA A 1 89 ? 14.708 4.807 -15.906 1.00 94.50 89 ALA A C 1
ATOM 668 O O . ALA A 1 89 ? 14.579 4.725 -14.686 1.00 94.50 89 ALA A O 1
ATOM 669 N N . GLY A 1 90 ? 13.927 5.592 -16.651 1.00 93.50 90 GLY A N 1
ATOM 670 C CA . GLY A 1 90 ? 12.829 6.387 -16.110 1.00 93.50 90 GLY A CA 1
ATOM 671 C C . GLY A 1 90 ? 11.783 5.515 -15.421 1.00 93.50 90 GLY A C 1
ATOM 672 O O . GLY A 1 90 ? 11.406 5.800 -14.291 1.00 93.50 90 GLY A O 1
ATOM 673 N N . PHE A 1 91 ? 11.378 4.409 -16.044 1.00 91.38 91 PHE A N 1
ATOM 674 C CA . PHE A 1 91 ? 10.439 3.463 -15.445 1.00 91.38 91 PHE A CA 1
ATOM 675 C C . PHE A 1 91 ? 11.005 2.776 -14.194 1.00 91.38 91 PHE A C 1
ATOM 677 O O . PHE A 1 91 ? 10.264 2.529 -13.257 1.00 91.38 91 PHE A O 1
ATOM 684 N N . VAL A 1 92 ? 12.307 2.505 -14.110 1.00 88.94 92 VAL A N 1
ATOM 685 C CA . VAL A 1 92 ? 12.908 1.921 -12.896 1.00 88.94 92 VAL A CA 1
ATOM 686 C C . VAL A 1 92 ? 13.007 2.946 -11.759 1.00 88.94 92 VAL A C 1
ATOM 688 O O . VAL A 1 92 ? 12.757 2.611 -10.603 1.00 88.94 92 VAL A O 1
ATOM 691 N N . PHE A 1 93 ? 13.344 4.203 -12.059 1.00 87.62 93 PHE A N 1
ATOM 692 C CA . PHE A 1 93 ? 13.475 5.248 -11.036 1.00 87.62 93 PHE A CA 1
ATOM 693 C C . PHE A 1 93 ? 12.124 5.805 -10.558 1.00 87.62 93 PHE A C 1
ATOM 695 O O . PHE A 1 93 ? 11.927 5.990 -9.351 1.00 87.62 93 PHE A O 1
ATOM 702 N N . PHE A 1 94 ? 11.205 6.054 -11.494 1.00 84.25 94 PHE A N 1
ATOM 703 C CA . PHE A 1 94 ? 9.906 6.702 -11.271 1.00 84.25 94 PHE A CA 1
ATOM 704 C C . PHE A 1 94 ? 8.715 5.744 -11.365 1.00 84.25 94 PHE A C 1
ATOM 706 O O . PHE A 1 94 ? 7.582 6.160 -11.131 1.00 84.25 94 PHE A O 1
ATOM 713 N N . GLY A 1 95 ? 8.934 4.482 -11.733 1.00 76.56 95 GLY A N 1
ATOM 714 C CA . GLY A 1 95 ? 7.864 3.494 -11.772 1.00 76.56 95 GLY A CA 1
ATOM 715 C C . GLY A 1 95 ? 7.317 3.196 -10.379 1.00 76.56 95 GLY A C 1
ATOM 716 O O . GLY A 1 95 ? 7.995 3.433 -9.372 1.00 76.56 95 GLY A O 1
ATOM 717 N N . PRO A 1 96 ? 6.082 2.675 -10.316 1.00 70.25 96 PRO A N 1
ATOM 718 C CA . PRO A 1 96 ? 5.446 2.321 -9.061 1.00 70.25 96 PRO A CA 1
ATOM 719 C C . PRO A 1 96 ? 6.299 1.268 -8.352 1.00 70.25 96 PRO A C 1
ATOM 721 O O . PRO A 1 96 ? 6.420 0.130 -8.806 1.00 70.25 96 PRO A O 1
ATOM 724 N N . LYS A 1 97 ? 6.914 1.664 -7.236 1.00 69.75 97 LYS A N 1
ATOM 725 C CA . LYS A 1 97 ? 7.497 0.718 -6.287 1.00 69.75 97 LYS A CA 1
ATOM 726 C C . LYS A 1 97 ? 6.293 0.013 -5.668 1.00 69.75 97 LYS A C 1
ATOM 728 O O . LYS A 1 97 ? 5.466 0.670 -5.050 1.00 69.75 97 LYS A O 1
ATOM 733 N N . GLY A 1 98 ? 6.105 -1.266 -5.998 1.00 61.91 98 GLY A N 1
ATOM 734 C CA . GLY A 1 98 ? 4.938 -2.034 -5.563 1.00 61.91 98 GLY A CA 1
ATOM 735 C C . GLY A 1 98 ? 4.747 -1.931 -4.050 1.00 61.91 98 GLY A C 1
ATOM 736 O O . GLY A 1 98 ? 5.736 -1.935 -3.321 1.00 61.91 98 GLY A O 1
ATOM 737 N N . GLY A 1 99 ? 3.486 -1.809 -3.619 1.00 58.84 99 GLY A N 1
ATOM 738 C CA . GLY A 1 99 ? 3.103 -1.632 -2.220 1.00 58.84 99 GLY A CA 1
ATOM 739 C C . GLY A 1 99 ? 3.687 -2.741 -1.356 1.00 58.84 99 GLY A C 1
ATOM 740 O O . GLY A 1 99 ? 3.323 -3.911 -1.489 1.00 58.84 99 GLY A O 1
ATOM 741 N N . SER A 1 100 ? 4.643 -2.362 -0.517 1.00 55.75 100 SER A N 1
ATOM 742 C CA . SER A 1 100 ? 5.258 -3.262 0.446 1.00 55.75 100 SER A CA 1
ATOM 743 C C . SER A 1 100 ? 4.274 -3.504 1.587 1.00 55.75 100 SER A C 1
ATOM 745 O O . SER A 1 100 ? 3.511 -2.624 1.963 1.00 55.75 100 SER A O 1
ATOM 747 N N . ALA A 1 101 ? 4.316 -4.683 2.203 1.00 56.56 101 ALA A N 1
ATOM 748 C CA . ALA A 1 101 ? 3.529 -4.969 3.408 1.00 56.56 101 ALA A CA 1
ATOM 749 C C . ALA A 1 101 ? 3.815 -3.997 4.581 1.00 56.56 101 ALA A C 1
ATOM 751 O O . ALA A 1 101 ? 3.057 -3.966 5.543 1.00 56.56 101 ALA A O 1
ATOM 752 N N . ASP A 1 102 ? 4.865 -3.175 4.468 1.00 63.09 102 ASP A N 1
ATOM 753 C CA . ASP A 1 102 ? 5.232 -2.109 5.402 1.00 63.09 102 ASP A CA 1
ATOM 754 C C . ASP A 1 102 ? 4.638 -0.732 5.055 1.00 63.09 102 ASP A C 1
ATOM 756 O O . ASP A 1 102 ? 4.962 0.245 5.717 1.00 63.09 102 ASP A O 1
ATOM 760 N N . SER A 1 103 ? 3.772 -0.597 4.044 1.00 71.06 103 SER A N 1
ATOM 761 C CA . SER A 1 103 ? 3.235 0.711 3.619 1.00 71.06 103 SER A CA 1
ATOM 762 C C . SER A 1 103 ? 2.437 1.449 4.706 1.00 71.06 103 SER A C 1
ATOM 764 O O . SER A 1 103 ? 2.216 2.656 4.592 1.00 71.06 103 SER A O 1
ATOM 766 N N . VAL A 1 104 ? 2.031 0.759 5.777 1.00 81.56 104 VAL A N 1
ATOM 767 C CA . VAL A 1 104 ? 1.315 1.352 6.911 1.00 81.56 104 VAL A CA 1
ATOM 768 C C . VAL A 1 104 ? 2.005 1.003 8.219 1.00 81.56 104 VAL A C 1
ATOM 770 O O . VAL A 1 104 ? 2.089 -0.161 8.607 1.00 81.56 104 VAL A O 1
ATOM 773 N N . LYS A 1 105 ? 2.440 2.027 8.949 1.00 85.94 105 LYS A N 1
ATOM 774 C CA . LYS A 1 105 ? 2.918 1.877 10.320 1.00 85.94 105 LYS A CA 1
ATOM 775 C C . LYS A 1 105 ? 1.743 2.017 11.277 1.00 85.94 105 LYS A C 1
ATOM 777 O O . LYS A 1 105 ? 1.070 3.043 11.278 1.00 85.94 105 LYS A O 1
ATOM 782 N N . VAL A 1 106 ? 1.527 1.006 12.113 1.00 86.88 106 VAL A N 1
ATOM 783 C CA . VAL A 1 106 ? 0.460 0.988 13.122 1.00 86.88 106 VAL A CA 1
ATOM 784 C C . VAL A 1 106 ? 1.078 1.001 14.517 1.00 86.88 106 VAL A C 1
ATOM 786 O O . VAL A 1 106 ? 2.010 0.251 14.801 1.00 86.88 106 VAL A O 1
ATOM 789 N N . SER A 1 107 ? 0.598 1.883 15.387 1.00 88.31 107 SER A N 1
ATOM 790 C CA . SER A 1 107 ? 1.009 1.988 16.790 1.00 88.31 107 SER A CA 1
ATOM 791 C C . SER A 1 107 ? -0.228 2.015 17.681 1.00 88.31 107 SER A C 1
ATOM 793 O O . SER A 1 107 ? -1.154 2.778 17.421 1.00 88.31 107 SER A O 1
ATOM 795 N N . LEU A 1 108 ? -0.237 1.193 18.729 1.00 87.75 108 LEU A N 1
ATOM 796 C CA . LEU A 1 108 ? -1.309 1.153 19.721 1.00 87.75 108 LEU A CA 1
ATOM 797 C C . LEU A 1 108 ? -0.787 1.722 21.041 1.00 87.75 108 LEU A C 1
ATOM 799 O O . LEU A 1 108 ? 0.157 1.182 21.621 1.00 87.75 108 LEU A O 1
ATOM 803 N N . ALA A 1 109 ? -1.393 2.807 21.507 1.00 89.44 109 ALA A N 1
ATOM 804 C CA . ALA A 1 109 ? -1.133 3.389 22.813 1.00 89.44 109 ALA A CA 1
ATOM 805 C C . ALA A 1 109 ? -2.261 3.029 23.788 1.00 89.44 109 ALA A C 1
ATOM 807 O O . ALA A 1 109 ? -3.439 2.983 23.433 1.00 89.44 109 ALA A O 1
ATOM 808 N N . THR A 1 110 ? -1.882 2.746 25.032 1.00 87.56 110 THR A N 1
ATOM 809 C CA . THR A 1 110 ? -2.804 2.397 26.115 1.00 87.56 110 THR A CA 1
ATOM 810 C C . THR A 1 110 ? -2.249 2.861 27.459 1.00 87.56 110 THR A C 1
ATOM 812 O O . THR A 1 110 ? -1.057 3.172 27.581 1.00 87.56 110 THR A O 1
ATOM 815 N N . ALA A 1 111 ? -3.102 2.912 28.480 1.00 84.19 111 ALA A N 1
ATOM 816 C CA . ALA A 1 111 ? -2.688 3.222 29.839 1.00 84.19 111 ALA A CA 1
ATOM 817 C C . ALA A 1 111 ? -1.709 2.157 30.368 1.00 84.19 111 ALA A C 1
ATOM 819 O O . ALA A 1 111 ? -1.914 0.956 30.212 1.00 84.19 111 ALA A O 1
ATOM 820 N N . LYS A 1 112 ? -0.640 2.596 31.045 1.00 81.94 112 LYS A N 1
ATOM 821 C CA . LYS A 1 112 ? 0.390 1.694 31.599 1.00 81.94 112 LYS A CA 1
ATOM 822 C C . LYS A 1 112 ? -0.148 0.767 32.700 1.00 81.94 112 LYS A C 1
ATOM 824 O O . LYS A 1 112 ? 0.444 -0.272 32.973 1.00 81.94 112 LYS A O 1
ATOM 829 N N . SER A 1 113 ? -1.227 1.172 33.359 1.00 83.69 113 SER A N 1
ATOM 830 C CA . SER A 1 113 ? -1.892 0.427 34.421 1.00 83.69 113 SER A CA 1
ATOM 831 C C . SER A 1 113 ? -3.366 0.802 34.412 1.00 83.69 113 SER A C 1
ATOM 833 O O . SER A 1 113 ? -3.680 1.987 34.332 1.00 83.69 113 SER A O 1
ATOM 835 N N . VAL A 1 114 ? -4.239 -0.194 34.521 1.00 84.19 114 VAL A N 1
ATOM 836 C CA . VAL A 1 114 ? -5.689 -0.020 34.646 1.00 84.19 114 VAL A CA 1
ATOM 837 C C . VAL A 1 114 ? -6.180 -0.929 35.769 1.00 84.19 114 VAL A C 1
ATOM 839 O O . VAL A 1 114 ? -5.669 -2.044 35.923 1.00 84.19 114 VAL A O 1
ATOM 842 N N . ALA A 1 115 ? -7.109 -0.448 36.593 1.00 85.50 115 ALA A N 1
ATOM 843 C CA . ALA A 1 115 ? -7.726 -1.275 37.624 1.00 85.50 115 ALA A CA 1
ATOM 844 C C . ALA A 1 115 ? -8.842 -2.147 37.026 1.00 85.50 115 ALA A C 1
ATOM 846 O O . ALA A 1 115 ? -9.450 -1.811 36.012 1.00 85.50 115 ALA A O 1
ATOM 847 N N . SER A 1 116 ? -9.134 -3.283 37.663 1.00 84.56 116 SER A N 1
ATOM 848 C CA . SER A 1 116 ? -10.236 -4.141 37.216 1.00 84.56 116 SER A CA 1
ATOM 849 C C . SER A 1 116 ? -11.573 -3.403 37.343 1.00 84.56 116 SER A C 1
ATOM 851 O O . SER A 1 116 ? -11.895 -2.897 38.418 1.00 84.56 116 SER A O 1
ATOM 853 N N . GLY A 1 117 ? -12.337 -3.353 36.251 1.00 85.12 117 GLY A N 1
ATOM 854 C CA . GLY A 1 117 ? -13.623 -2.651 36.172 1.00 85.12 117 GLY A CA 1
ATOM 855 C C . GLY A 1 117 ? -13.540 -1.177 35.761 1.00 85.12 117 GLY A C 1
ATOM 856 O O . GLY A 1 117 ? -14.574 -0.519 35.707 1.00 85.12 117 GLY A O 1
ATOM 857 N N . GLU A 1 118 ? -12.347 -0.654 35.471 1.00 86.62 118 GLU A N 1
ATOM 858 C CA . GLU A 1 118 ? -12.160 0.705 34.952 1.00 86.62 118 GLU A CA 1
ATOM 859 C C . GLU A 1 118 ? -12.239 0.742 33.412 1.00 86.62 118 GLU A C 1
ATOM 861 O O . GLU A 1 118 ? -11.885 -0.230 32.739 1.00 86.62 118 GLU A O 1
ATOM 866 N N . GLU A 1 119 ? -12.698 1.863 32.839 1.00 87.50 119 GLU A N 1
ATOM 867 C CA . GLU A 1 119 ? -12.720 2.066 31.383 1.00 87.50 119 GLU A CA 1
ATOM 868 C C . GLU A 1 119 ? -11.288 2.089 30.816 1.00 87.50 119 GLU A C 1
ATOM 870 O O . GLU A 1 119 ? -10.468 2.933 31.183 1.00 87.50 119 GLU A O 1
ATOM 875 N N . LEU A 1 120 ? -10.992 1.195 29.866 1.00 87.44 120 LEU A N 1
ATOM 876 C CA . LEU A 1 120 ? -9.718 1.188 29.146 1.00 87.44 120 LEU A CA 1
ATOM 877 C C . LEU A 1 120 ? -9.823 2.004 27.852 1.00 87.44 120 LEU A C 1
ATOM 879 O O . LEU A 1 120 ? -10.502 1.609 26.905 1.00 87.44 120 LEU A O 1
ATOM 883 N N . GLY A 1 121 ? -9.096 3.119 27.786 1.00 88.19 121 GLY A N 1
ATOM 884 C CA . GLY A 1 121 ? -8.910 3.881 26.552 1.00 88.19 121 GLY A CA 1
ATOM 885 C C . GLY A 1 121 ? -7.786 3.301 25.691 1.00 88.19 121 GLY A C 1
ATOM 886 O O . GLY A 1 121 ? -6.652 3.183 26.156 1.00 88.19 121 GLY A O 1
ATOM 887 N N . LEU A 1 122 ? -8.093 2.976 24.434 1.00 88.56 122 LEU A N 1
ATOM 888 C CA . LEU A 1 122 ? -7.119 2.557 23.425 1.00 88.56 122 LEU A CA 1
ATOM 889 C C . LEU A 1 122 ? -7.010 3.625 22.338 1.00 88.56 122 LEU A C 1
ATOM 891 O O . LEU A 1 122 ? -8.021 4.049 21.778 1.00 88.56 122 LEU A O 1
ATOM 895 N N . GLU A 1 123 ? -5.787 4.033 22.021 1.00 90.12 123 GLU A N 1
ATOM 896 C CA . GLU A 1 123 ? -5.504 4.979 20.944 1.00 90.12 123 GLU A CA 1
ATOM 897 C C . GLU A 1 123 ? -4.717 4.269 19.840 1.00 90.12 123 GLU A C 1
ATOM 899 O O . GLU A 1 123 ? -3.587 3.822 20.044 1.00 90.12 123 GLU A O 1
ATOM 904 N N . LEU A 1 124 ? -5.342 4.134 18.669 1.00 89.19 124 LEU A N 1
ATOM 905 C CA . LEU A 1 124 ? -4.741 3.527 17.486 1.00 89.19 124 LEU A CA 1
ATOM 906 C C . LEU A 1 124 ? -4.266 4.623 16.533 1.00 89.19 124 LEU A C 1
ATOM 908 O O . LEU A 1 124 ? -5.079 5.350 15.960 1.00 89.19 124 LEU A O 1
ATOM 912 N N . THR A 1 125 ? -2.959 4.686 16.309 1.00 89.88 125 THR A N 1
ATOM 913 C CA . THR A 1 125 ? -2.341 5.614 15.361 1.00 89.88 125 THR A CA 1
ATOM 914 C C . THR A 1 125 ? -1.840 4.842 14.152 1.00 89.88 125 THR A C 1
ATOM 916 O O . THR A 1 125 ? -1.086 3.879 14.294 1.00 89.88 125 THR A O 1
ATOM 919 N N . TYR A 1 126 ? -2.240 5.277 12.959 1.00 88.06 126 TYR A N 1
ATOM 920 C CA . TYR A 1 126 ? -1.761 4.732 11.694 1.00 88.06 126 TYR A CA 1
ATOM 921 C C . TYR A 1 126 ? -1.085 5.827 10.867 1.00 88.06 126 TYR A C 1
ATOM 923 O O . TYR A 1 126 ? -1.537 6.971 10.829 1.00 88.06 126 TYR A O 1
ATOM 931 N N . GLU A 1 127 ? -0.001 5.472 10.191 1.00 87.81 127 GLU A N 1
ATOM 932 C CA . GLU A 1 127 ? 0.767 6.375 9.342 1.00 87.81 127 GLU A CA 1
ATOM 933 C C . GLU A 1 127 ? 1.031 5.693 7.999 1.00 87.81 127 GLU A C 1
ATOM 935 O O . GLU A 1 127 ? 1.574 4.588 7.953 1.00 87.81 127 GLU A O 1
ATOM 940 N N . ASN A 1 128 ? 0.632 6.345 6.903 1.00 86.69 128 ASN A N 1
ATOM 941 C CA . ASN A 1 128 ? 0.984 5.898 5.559 1.00 86.69 128 ASN A CA 1
ATOM 942 C C . ASN A 1 128 ? 2.413 6.338 5.250 1.00 86.69 128 ASN A C 1
ATOM 944 O O . ASN A 1 128 ? 2.663 7.536 5.101 1.00 86.69 128 ASN A O 1
ATOM 948 N N . ILE A 1 129 ? 3.327 5.382 5.134 1.00 85.75 129 ILE A N 1
ATOM 949 C CA . ILE A 1 129 ? 4.733 5.658 4.817 1.00 85.75 129 ILE A CA 1
ATOM 950 C C . ILE A 1 129 ? 5.051 5.469 3.328 1.00 85.75 129 ILE A C 1
ATOM 952 O O . ILE A 1 129 ? 6.197 5.638 2.911 1.00 85.75 129 ILE A O 1
ATOM 956 N N . ASP A 1 130 ? 4.047 5.128 2.519 1.00 80.50 130 ASP A N 1
ATOM 957 C CA . ASP A 1 130 ? 4.200 4.869 1.092 1.00 80.50 130 ASP A CA 1
ATOM 958 C C . ASP A 1 130 ? 3.885 6.099 0.224 1.00 80.50 130 ASP A C 1
ATOM 960 O O . ASP A 1 130 ? 3.258 7.075 0.641 1.00 80.50 130 ASP A O 1
ATOM 964 N N . GLN A 1 131 ? 4.315 6.043 -1.033 1.00 74.06 131 GLN A N 1
ATOM 965 C CA . GLN A 1 131 ? 4.051 7.055 -2.057 1.00 74.06 131 GLN A CA 1
ATOM 966 C C . GLN A 1 131 ? 2.626 6.959 -2.619 1.00 74.06 131 GLN A C 1
ATOM 968 O O . GLN A 1 131 ? 2.161 7.878 -3.297 1.00 74.06 131 GLN A O 1
ATOM 973 N N . VAL A 1 132 ? 1.930 5.851 -2.358 1.00 78.00 132 VAL A N 1
ATOM 974 C CA . VAL A 1 132 ? 0.554 5.607 -2.800 1.00 78.00 132 VAL A CA 1
ATOM 975 C C . VAL A 1 132 ? -0.418 5.971 -1.670 1.00 78.00 132 VAL A C 1
ATOM 977 O O . VAL A 1 132 ? -0.223 5.526 -0.540 1.00 78.00 132 VAL A O 1
ATOM 980 N N . PRO A 1 133 ? -1.480 6.761 -1.927 1.00 78.19 133 PRO A N 1
ATOM 981 C CA . PRO A 1 133 ? -2.468 7.082 -0.902 1.00 78.19 133 PRO A CA 1
ATOM 982 C C . PRO A 1 133 ? -3.290 5.847 -0.513 1.00 78.19 133 PRO A C 1
ATOM 984 O O . PRO A 1 133 ? -3.815 5.150 -1.385 1.00 78.19 133 PRO A O 1
ATOM 987 N N . LEU A 1 134 ? -3.454 5.623 0.794 1.00 80.38 134 LEU A N 1
ATOM 988 C CA . LEU A 1 134 ? -4.366 4.607 1.322 1.00 80.38 134 LEU A CA 1
ATOM 989 C C . LEU A 1 134 ? -5.812 4.952 0.957 1.00 80.38 134 LEU A C 1
ATOM 991 O O . LEU A 1 134 ? -6.244 6.101 1.084 1.00 80.38 134 LEU A O 1
ATOM 995 N N . LYS A 1 135 ? -6.563 3.946 0.518 1.00 79.44 135 LYS A N 1
ATOM 996 C CA . LYS A 1 135 ? -7.996 4.043 0.230 1.00 79.44 135 LYS A CA 1
ATOM 997 C C . LYS A 1 135 ? -8.712 2.966 1.031 1.00 79.44 135 LYS A C 1
ATOM 999 O O . LYS A 1 135 ? -8.209 1.853 1.087 1.00 79.44 135 LYS A O 1
ATOM 1004 N N . GLU A 1 136 ? -9.854 3.324 1.619 1.00 78.00 136 GLU A N 1
ATOM 1005 C CA . GLU A 1 136 ? -10.772 2.387 2.289 1.00 78.00 136 GLU A CA 1
ATOM 1006 C C . GLU A 1 136 ? -10.080 1.524 3.361 1.00 78.00 136 GLU A C 1
ATOM 1008 O O . GLU A 1 136 ? -9.931 0.316 3.225 1.00 78.00 136 GLU A O 1
ATOM 1013 N N . ILE A 1 137 ? -9.624 2.173 4.437 1.00 80.50 137 ILE A N 1
ATOM 1014 C CA . ILE A 1 137 ? -8.981 1.486 5.563 1.00 80.50 137 ILE A CA 1
ATOM 1015 C C . ILE A 1 137 ? -10.053 0.793 6.409 1.00 80.50 137 ILE A C 1
ATOM 1017 O O . ILE A 1 137 ? -10.931 1.457 6.963 1.00 80.50 137 ILE A O 1
ATOM 1021 N N . GLU A 1 138 ? -9.935 -0.523 6.549 1.00 85.06 138 GLU A N 1
ATOM 1022 C CA . GLU A 1 138 ? -10.713 -1.333 7.484 1.00 85.06 138 GLU A CA 1
ATOM 1023 C C . GLU A 1 138 ? -9.837 -1.726 8.679 1.00 85.06 138 GLU A C 1
ATOM 1025 O O . GLU A 1 138 ? -8.680 -2.120 8.519 1.00 85.06 138 GLU A O 1
ATOM 1030 N N . VAL A 1 139 ? -10.381 -1.591 9.889 1.00 85.00 139 VAL A N 1
ATOM 1031 C CA . VAL A 1 139 ? -9.690 -1.930 11.136 1.00 85.00 139 VAL A CA 1
ATOM 1032 C C . VAL A 1 139 ? -10.486 -3.017 11.838 1.00 85.00 139 VAL A C 1
ATOM 1034 O O . VAL A 1 139 ? -11.618 -2.783 12.257 1.00 85.00 139 VAL A O 1
ATOM 1037 N N . ILE A 1 140 ? -9.870 -4.188 11.992 1.00 87.56 140 ILE A N 1
ATOM 1038 C CA . ILE A 1 140 ? -10.432 -5.315 12.736 1.00 87.56 140 ILE A CA 1
ATOM 1039 C C . ILE A 1 140 ? -9.755 -5.339 14.103 1.00 87.56 140 ILE A C 1
ATOM 1041 O O . ILE A 1 140 ? -8.534 -5.471 14.194 1.00 87.56 140 ILE A O 1
ATOM 1045 N N . PHE A 1 141 ? -10.547 -5.178 15.160 1.00 86.19 141 PHE A N 1
ATOM 1046 C CA . PHE A 1 141 ? -10.061 -5.209 16.534 1.00 86.19 141 PHE A CA 1
ATOM 1047 C C . PHE A 1 141 ? -10.730 -6.354 17.293 1.00 86.19 141 PHE A C 1
ATOM 1049 O O . PHE A 1 141 ? -11.945 -6.356 17.482 1.00 86.19 141 PHE A O 1
ATOM 1056 N N . GLU A 1 142 ? -9.930 -7.323 17.730 1.00 87.88 142 GLU A N 1
ATOM 1057 C CA . GLU A 1 142 ? -10.400 -8.474 18.497 1.00 87.88 142 GLU A CA 1
ATOM 1058 C C . GLU A 1 142 ? -10.171 -8.229 19.991 1.00 87.88 142 GLU A C 1
ATOM 1060 O O . GLU A 1 142 ? -9.036 -8.083 20.451 1.00 87.88 142 GLU A O 1
ATOM 1065 N N . TYR A 1 143 ? -11.263 -8.157 20.755 1.00 86.62 143 TYR A N 1
ATOM 1066 C CA . TYR A 1 143 ? -11.204 -7.965 22.201 1.00 86.62 143 TYR A CA 1
ATOM 1067 C C . TYR A 1 143 ? -10.950 -9.303 22.911 1.00 86.62 143 TYR A C 1
ATOM 1069 O O . TYR A 1 143 ? -11.611 -10.294 22.591 1.00 86.62 143 TYR A O 1
ATOM 1077 N N . PRO A 1 144 ? -10.040 -9.353 23.898 1.00 84.75 144 PRO A N 1
ATOM 1078 C CA . PRO A 1 144 ? -9.879 -10.523 24.753 1.00 84.75 144 PRO A CA 1
ATOM 1079 C C . PRO A 1 144 ? -11.141 -10.817 25.573 1.00 84.75 144 PRO A C 1
ATOM 1081 O O . PRO A 1 144 ? -11.983 -9.943 25.790 1.00 84.75 144 PRO A O 1
ATOM 1084 N N . GLU A 1 145 ? -11.245 -12.037 26.102 1.00 87.38 145 GLU A N 1
ATOM 1085 C CA . GLU A 1 145 ? -12.355 -12.400 26.986 1.00 87.38 145 GLU A CA 1
ATOM 1086 C C . GLU A 1 145 ? -12.436 -11.482 28.219 1.00 87.38 145 GLU A C 1
ATOM 1088 O O . GLU A 1 145 ? -11.425 -11.127 28.826 1.00 87.38 145 GLU A O 1
ATOM 1093 N N . GLY A 1 146 ? -13.662 -11.100 28.594 1.00 85.62 146 GLY A N 1
ATOM 1094 C CA . GLY A 1 146 ? -13.933 -10.212 29.730 1.00 85.62 146 GLY A CA 1
ATOM 1095 C C . GLY A 1 146 ? -13.905 -8.713 29.411 1.00 85.62 146 GLY A C 1
ATOM 1096 O O . GLY A 1 146 ? -14.197 -7.914 30.300 1.00 85.62 146 GLY A O 1
ATOM 1097 N N . PHE A 1 147 ? -13.605 -8.322 28.169 1.00 86.88 147 PHE A N 1
ATOM 1098 C CA . PHE A 1 147 ? -13.729 -6.940 27.703 1.00 86.88 147 PHE A CA 1
ATOM 1099 C C . PHE A 1 147 ? -15.093 -6.683 27.065 1.00 86.88 147 PHE A C 1
ATOM 1101 O O . PHE A 1 147 ? -15.626 -7.519 26.335 1.00 86.88 147 PHE A O 1
ATOM 1108 N N . PHE A 1 148 ? -15.629 -5.488 27.304 1.00 86.25 148 PHE A N 1
ATOM 1109 C CA . PHE A 1 148 ? -16.861 -5.012 26.685 1.00 86.25 148 PHE A CA 1
ATOM 1110 C C . PHE A 1 148 ? -16.573 -3.736 25.899 1.00 86.25 148 PHE A C 1
ATOM 1112 O O . PHE A 1 148 ? -15.845 -2.856 26.359 1.00 86.25 148 PHE A O 1
ATOM 1119 N N . PHE A 1 149 ? -17.125 -3.657 24.690 1.00 87.81 149 PHE A N 1
ATOM 1120 C CA . PHE A 1 149 ? -17.041 -2.459 23.869 1.00 87.81 149 PHE A CA 1
ATOM 1121 C C . PHE A 1 149 ? -17.998 -1.393 24.406 1.00 87.81 149 PHE A C 1
ATOM 1123 O O . PHE A 1 149 ? -19.204 -1.623 24.457 1.00 87.81 149 PHE A O 1
ATOM 1130 N N . GLU A 1 150 ? -17.457 -0.224 24.745 1.00 88.19 150 GLU A N 1
ATOM 1131 C CA . GLU A 1 150 ? -18.250 0.918 25.209 1.00 88.19 150 GLU A CA 1
ATOM 1132 C C . GLU A 1 150 ? -18.515 1.911 24.064 1.00 88.19 150 GLU A C 1
ATOM 1134 O O . GLU A 1 150 ? -19.659 2.227 23.737 1.00 88.19 150 GLU A O 1
ATOM 1139 N N . ARG A 1 151 ? -17.446 2.417 23.429 1.00 89.25 151 ARG A N 1
ATOM 1140 C CA . ARG A 1 151 ? -17.524 3.416 22.353 1.00 89.25 151 ARG A CA 1
ATOM 1141 C C . ARG A 1 151 ? -16.257 3.468 21.499 1.00 89.25 151 ARG A C 1
ATOM 1143 O O . ARG A 1 151 ? -15.162 3.191 21.978 1.00 89.25 151 ARG A O 1
ATOM 1150 N N . SER A 1 152 ? -16.402 3.940 20.262 1.00 88.81 152 SER A N 1
ATOM 1151 C CA . SER A 1 152 ? -15.305 4.296 19.353 1.00 88.81 152 SER A CA 1
ATOM 1152 C C . SER A 1 152 ? -15.641 5.559 18.561 1.00 88.81 152 SER A C 1
ATOM 1154 O O . SER A 1 152 ? -16.804 5.914 18.377 1.00 88.81 152 SER A O 1
ATOM 1156 N N . ASN A 1 153 ? -14.607 6.245 18.077 1.00 87.81 153 ASN A N 1
ATOM 1157 C CA . ASN A 1 153 ? -14.738 7.344 17.117 1.00 87.81 153 ASN A CA 1
ATOM 1158 C C . ASN A 1 153 ? -14.992 6.839 15.684 1.00 87.81 153 ASN A C 1
ATOM 1160 O O . ASN A 1 153 ? -15.668 7.506 14.903 1.00 87.81 153 ASN A O 1
ATOM 1164 N N . LEU A 1 154 ? -14.457 5.665 15.340 1.00 84.62 154 LEU A N 1
ATOM 1165 C CA . LEU A 1 154 ? -14.740 4.960 14.096 1.00 84.62 154 LEU A CA 1
ATOM 1166 C C . LEU A 1 154 ? -16.081 4.246 14.214 1.00 84.62 154 LEU A C 1
ATOM 1168 O O . LEU A 1 154 ? -16.364 3.619 15.233 1.00 84.62 154 LEU A O 1
ATOM 1172 N N . LYS A 1 155 ? -16.904 4.326 13.168 1.00 84.19 155 LYS A N 1
ATOM 1173 C CA . LYS A 1 155 ? -18.175 3.607 13.127 1.00 84.19 155 LYS A CA 1
ATOM 1174 C C . LYS A 1 155 ? -17.896 2.100 13.008 1.00 84.19 155 LYS A C 1
ATOM 1176 O O . LYS A 1 155 ? -17.288 1.704 12.013 1.00 84.19 155 LYS A O 1
ATOM 1181 N N . PRO A 1 156 ? -18.348 1.264 13.959 1.00 81.25 156 PRO A N 1
ATOM 1182 C CA . PRO A 1 156 ? -18.227 -0.181 13.830 1.00 81.25 156 PRO A CA 1
ATOM 1183 C C . PRO A 1 156 ? -19.061 -0.662 12.642 1.00 81.25 156 PRO A C 1
ATOM 1185 O O . PRO A 1 156 ? -20.204 -0.228 12.463 1.00 81.25 156 PRO A O 1
ATOM 1188 N N . THR A 1 157 ? -18.492 -1.552 11.837 1.00 75.75 157 THR A N 1
ATOM 1189 C CA . THR A 1 157 ? -19.212 -2.258 10.775 1.00 75.75 157 THR A CA 1
ATOM 1190 C C . THR A 1 157 ? -19.194 -3.723 11.186 1.00 75.75 157 THR A C 1
ATOM 1192 O O . THR A 1 157 ? -18.143 -4.350 11.144 1.00 75.75 157 THR A O 1
ATOM 1195 N N . GLY A 1 158 ? -20.308 -4.189 11.753 1.00 61.12 158 GLY A N 1
ATOM 1196 C CA . GLY A 1 158 ? -20.492 -5.561 12.237 1.00 61.12 158 GLY A CA 1
ATOM 1197 C C . GLY A 1 158 ? -21.344 -6.387 11.293 1.00 61.12 158 GLY A C 1
ATOM 1198 O O . GLY A 1 158 ? -22.096 -5.771 10.500 1.00 61.12 158 GLY A O 1
#

Secondary structure (DSSP, 8-state):
------------PPP-GGG-PPPP--S---------------HHHHHHHHHHHHHTGGGG------HHHHHHHHHHHHHHHHHHHHHHHHHHHHS-----TTSEEEEEEE-S---TTS---EEEEEEE-SSSPP-S-----PPPTT------SSPP--